Protein AF-A0A179I6G5-F1 (afdb_monomer_lite)

Foldseek 3Di:
DDQAEFEPVQKDDDDDPPDDFPEEEEQPGDYYYDDAAQLSVQDDPPDDPCCVVVRDPSRGDIDIGDYHYPPDDVQDDSDRDNLQPFDWDKDQQPPDPPSVLGIKTKFKAKDLDPVNRQVRQLVSQLSCCCVPVVDDSVRSNVLLVVFKDKDFPDDPPPSMTMIMIIGRPSVDDDD

InterPro domains:
  IPR004304 Acetamidase/Formamidase [PF03069] (8-78)
  IPR004304 Acetamidase/Formamidase [PF03069] (112-172)
  IPR004304 Acetamidase/Formamidase [PTHR31891] (5-79)

pLDDT: mean 90.47, std 9.94, range [53.66, 98.25]

Organism: Cordyceps confragosa (NCBI:txid2714763)

Structure (mmCIF, N/CA/C/O backbone):
data_AF-A0A179I6G5-F1
#
_entry.id   AF-A0A179I6G5-F1
#
loop_
_atom_site.group_PDB
_atom_site.id
_atom_site.type_symbol
_atom_site.label_atom_id
_atom_site.label_alt_id
_atom_site.label_comp_id
_atom_site.label_asym_id
_atom_site.label_entity_id
_atom_site.label_seq_id
_atom_site.pdbx_PDB_ins_code
_atom_site.Cartn_x
_atom_site.Cartn_y
_atom_site.Cartn_z
_atom_site.occupancy
_atom_site.B_iso_or_equiv
_atom_site.auth_seq_id
_atom_site.auth_comp_id
_atom_site.auth_asym_id
_atom_site.auth_atom_id
_atom_site.pdbx_PDB_model_num
ATOM 1 N N . MET A 1 1 ? 23.119 -2.666 20.337 1.00 53.66 1 MET A N 1
ATOM 2 C CA . MET A 1 1 ? 22.801 -3.795 19.435 1.00 53.66 1 MET A CA 1
ATOM 3 C C . MET A 1 1 ? 22.639 -3.231 18.037 1.00 53.66 1 MET A C 1
ATOM 5 O O . MET A 1 1 ? 22.142 -2.117 17.933 1.00 53.66 1 MET A O 1
ATOM 9 N N . ALA A 1 2 ? 23.122 -3.922 17.004 1.00 73.31 2 ALA A N 1
ATOM 10 C CA . ALA A 1 2 ? 22.923 -3.478 15.624 1.00 73.31 2 ALA A CA 1
ATOM 11 C C . ALA A 1 2 ? 21.424 -3.527 15.286 1.00 73.31 2 ALA A C 1
ATOM 13 O O . ALA A 1 2 ? 20.756 -4.491 15.660 1.00 73.31 2 ALA A O 1
ATOM 14 N N . CYS A 1 3 ? 20.904 -2.484 14.634 1.00 87.69 3 CYS A N 1
ATOM 15 C CA . CYS A 1 3 ? 19.532 -2.477 14.130 1.00 87.69 3 CYS A CA 1
ATOM 16 C C . CYS A 1 3 ? 19.391 -3.608 13.094 1.00 87.69 3 CYS A C 1
ATOM 18 O O . CYS A 1 3 ? 20.230 -3.679 12.189 1.00 87.69 3 CYS A O 1
ATOM 20 N N . PRO A 1 4 ? 18.409 -4.521 13.227 1.00 94.50 4 PRO A N 1
ATOM 21 C CA . PRO A 1 4 ? 18.164 -5.543 12.222 1.00 94.50 4 PRO A CA 1
ATOM 22 C C . PRO A 1 4 ? 17.969 -4.921 10.837 1.00 94.50 4 PRO A C 1
ATOM 24 O O . PRO A 1 4 ? 17.310 -3.889 10.685 1.00 94.50 4 PRO A O 1
ATOM 27 N N . HIS A 1 5 ? 18.568 -5.544 9.827 1.00 95.88 5 HIS A N 1
ATOM 28 C CA . HIS A 1 5 ? 18.710 -4.929 8.516 1.00 95.88 5 HIS A CA 1
ATOM 29 C C . HIS A 1 5 ? 18.495 -5.945 7.390 1.00 95.88 5 HIS A C 1
ATOM 31 O O . HIS A 1 5 ? 19.099 -7.020 7.392 1.00 95.88 5 HIS A O 1
ATOM 37 N N . ILE A 1 6 ? 17.643 -5.591 6.428 1.00 96.25 6 ILE A N 1
ATOM 38 C CA . ILE A 1 6 ? 17.386 -6.350 5.204 1.00 96.25 6 ILE A CA 1
ATOM 39 C C . ILE A 1 6 ? 18.180 -5.721 4.061 1.00 96.25 6 ILE A C 1
ATOM 41 O O . ILE A 1 6 ? 17.921 -4.593 3.651 1.00 96.25 6 ILE A O 1
ATOM 45 N N . THR A 1 7 ? 19.126 -6.481 3.518 1.00 94.44 7 THR A N 1
ATOM 46 C CA . THR A 1 7 ? 19.937 -6.061 2.373 1.00 94.44 7 THR A CA 1
ATOM 47 C C . THR A 1 7 ? 19.264 -6.403 1.041 1.00 94.44 7 THR A C 1
ATOM 49 O O . THR A 1 7 ? 18.357 -7.240 0.964 1.00 94.44 7 THR A O 1
ATOM 52 N N . GLN A 1 8 ? 19.809 -5.853 -0.048 1.00 92.81 8 GLN A N 1
ATOM 53 C CA . GLN A 1 8 ? 19.349 -6.119 -1.415 1.00 92.81 8 GLN A CA 1
ATOM 54 C C . GLN A 1 8 ? 19.447 -7.587 -1.871 1.00 92.81 8 GLN A C 1
ATOM 56 O O . GLN A 1 8 ? 18.871 -7.943 -2.897 1.00 92.81 8 GLN A O 1
ATOM 61 N N . SER A 1 9 ? 20.171 -8.453 -1.152 1.00 92.00 9 SER A N 1
ATOM 62 C CA . SER A 1 9 ? 20.236 -9.884 -1.479 1.00 92.00 9 SER A CA 1
ATOM 63 C C . SER A 1 9 ? 18.974 -10.650 -1.077 1.00 92.00 9 SER A C 1
ATOM 65 O O . SER A 1 9 ? 18.766 -11.762 -1.553 1.00 92.00 9 SER A O 1
ATOM 67 N N . SER A 1 10 ? 18.128 -10.073 -0.219 1.00 93.81 10 SER A N 1
ATOM 68 C CA . SER A 1 10 ? 16.893 -10.698 0.284 1.00 93.81 10 SER A CA 1
ATOM 69 C C . SER A 1 10 ? 15.691 -10.405 -0.620 1.00 93.81 10 SER A C 1
ATOM 71 O O . SER A 1 10 ? 14.606 -10.072 -0.148 1.00 93.81 10 SER A O 1
ATOM 73 N N . ILE A 1 11 ? 15.913 -10.454 -1.930 1.00 94.69 11 ILE A N 1
ATOM 74 C CA . ILE A 1 11 ? 14.943 -10.078 -2.958 1.00 94.69 11 ILE A CA 1
ATOM 75 C C . ILE A 1 11 ? 14.026 -11.254 -3.320 1.00 94.69 11 ILE A C 1
ATOM 77 O O . ILE A 1 11 ? 14.470 -12.399 -3.438 1.00 94.69 11 ILE A O 1
ATOM 81 N N . HIS A 1 12 ? 12.743 -10.979 -3.542 1.00 94.81 12 HIS A N 1
ATOM 82 C CA . HIS A 1 12 ? 11.776 -11.928 -4.090 1.00 94.81 12 HIS A CA 1
ATOM 83 C C . HIS A 1 12 ? 10.753 -11.212 -4.982 1.00 94.81 12 HIS A C 1
ATOM 85 O O . HIS A 1 12 ? 10.411 -10.061 -4.752 1.00 94.81 12 HIS A O 1
ATOM 91 N N . PHE A 1 13 ? 10.204 -11.918 -5.971 1.00 94.56 13 PHE A N 1
ATOM 92 C CA . PHE A 1 13 ? 9.275 -11.341 -6.964 1.00 94.56 13 PHE A CA 1
ATOM 93 C C . PHE A 1 13 ? 7.835 -11.843 -6.817 1.00 94.56 13 PHE A C 1
ATOM 95 O O . PHE A 1 13 ? 6.987 -11.665 -7.685 1.00 94.56 13 PHE A O 1
ATOM 102 N N . LYS A 1 14 ? 7.553 -12.574 -5.734 1.00 92.12 14 LYS A N 1
ATOM 103 C CA . LYS A 1 14 ? 6.233 -13.158 -5.472 1.00 92.12 14 LYS A CA 1
ATOM 104 C C . LYS A 1 14 ? 5.898 -13.061 -4.001 1.00 92.12 14 LYS A C 1
ATOM 106 O O . LYS A 1 14 ? 6.742 -13.361 -3.164 1.00 92.12 14 LYS A O 1
ATOM 111 N N . TRP A 1 15 ? 4.651 -12.742 -3.688 1.00 92.06 15 TRP A N 1
ATOM 112 C CA . TRP A 1 15 ? 4.119 -12.890 -2.338 1.00 92.06 15 TRP A CA 1
ATOM 113 C C . TRP A 1 15 ? 3.701 -14.343 -2.119 1.00 92.06 15 TRP A C 1
ATOM 115 O O . TRP A 1 15 ? 2.814 -14.859 -2.798 1.00 92.06 15 TRP A O 1
ATOM 125 N N . SER A 1 16 ? 4.373 -15.042 -1.204 1.00 93.31 16 SER A N 1
ATOM 126 C CA . SER A 1 16 ? 4.096 -16.453 -0.935 1.00 93.31 16 SER A CA 1
ATOM 127 C C . SER A 1 16 ? 4.453 -16.832 0.495 1.00 93.31 16 SER A C 1
ATOM 129 O O . SER A 1 16 ? 5.575 -16.619 0.942 1.00 93.31 16 SER A O 1
ATOM 131 N N . ARG A 1 17 ? 3.529 -17.525 1.172 1.00 91.88 17 ARG A N 1
ATOM 132 C CA . ARG A 1 17 ? 3.759 -18.130 2.497 1.00 91.88 17 ARG A CA 1
ATOM 133 C C . ARG A 1 17 ? 4.857 -19.203 2.526 1.00 91.88 17 ARG A C 1
ATOM 135 O O . ARG A 1 17 ? 5.179 -19.709 3.589 1.00 91.88 17 ARG A O 1
ATOM 142 N N . LYS A 1 18 ? 5.354 -19.626 1.357 1.00 94.38 18 LYS A N 1
ATOM 143 C CA . LYS A 1 18 ? 6.423 -20.630 1.229 1.00 94.38 18 LYS A CA 1
ATOM 144 C C . LYS A 1 18 ? 7.825 -20.014 1.237 1.00 94.38 18 LYS A C 1
ATOM 146 O O . LYS A 1 18 ? 8.792 -20.765 1.195 1.00 94.38 18 LYS A O 1
ATOM 151 N N . LEU A 1 19 ? 7.939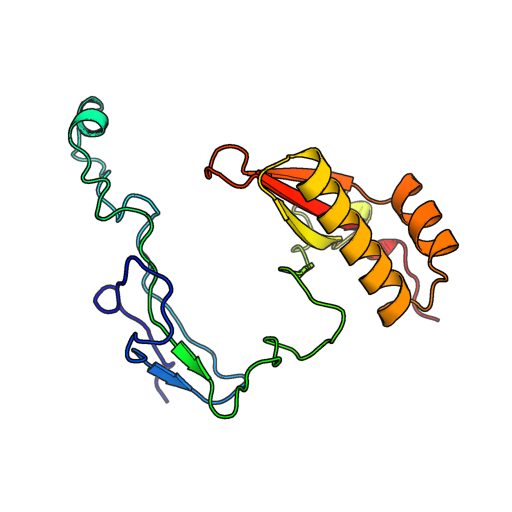 -18.686 1.208 1.00 94.88 19 LEU A N 1
ATOM 152 C CA . LEU A 1 19 ? 9.232 -18.015 1.285 1.00 94.88 19 LEU A CA 1
ATOM 153 C C . LEU A 1 19 ? 9.804 -18.154 2.695 1.00 94.88 19 LEU A C 1
ATOM 155 O O . LEU A 1 19 ? 9.105 -17.905 3.676 1.00 94.88 19 LEU A O 1
ATOM 159 N N . THR A 1 20 ? 11.076 -18.531 2.785 1.00 95.44 20 THR A N 1
ATOM 160 C CA . THR A 1 20 ? 11.813 -18.507 4.049 1.00 95.44 20 THR A CA 1
ATOM 161 C C . THR A 1 20 ? 12.009 -17.053 4.479 1.00 95.44 20 THR A C 1
ATOM 163 O O . THR A 1 20 ? 12.473 -16.259 3.659 1.00 95.44 20 THR A O 1
ATOM 166 N N . PRO A 1 21 ? 11.690 -16.683 5.730 1.00 96.50 21 PRO A N 1
ATOM 167 C CA . PRO A 1 21 ? 11.973 -15.347 6.234 1.00 96.50 21 PRO A CA 1
ATOM 168 C C . PRO A 1 21 ? 13.461 -15.010 6.141 1.00 96.50 21 PRO A C 1
ATOM 170 O O . PRO A 1 21 ? 14.306 -15.782 6.590 1.00 96.50 21 PRO A O 1
ATOM 173 N N . ALA A 1 22 ? 13.771 -13.840 5.590 1.00 96.12 22 ALA A N 1
ATOM 174 C CA . ALA A 1 22 ? 15.121 -13.283 5.594 1.00 96.12 22 ALA A CA 1
ATOM 175 C C . ALA A 1 22 ? 15.531 -12.810 7.000 1.00 96.12 22 ALA A C 1
ATOM 177 O O . ALA A 1 22 ? 16.714 -12.750 7.327 1.00 96.12 22 ALA A O 1
ATOM 178 N N . LEU A 1 23 ? 14.542 -12.490 7.839 1.00 95.62 23 LEU A N 1
ATOM 179 C CA . LEU A 1 23 ? 14.715 -12.047 9.215 1.00 95.62 23 LEU A CA 1
ATOM 180 C C . LEU A 1 23 ? 13.491 -12.451 10.047 1.00 95.62 23 LEU A C 1
ATOM 182 O O . LEU A 1 23 ? 12.377 -12.479 9.529 1.00 95.62 23 LEU A O 1
ATOM 186 N N . THR A 1 24 ? 13.690 -12.739 11.334 1.00 96.25 24 THR A N 1
ATOM 187 C CA . THR A 1 24 ? 12.611 -12.875 12.328 1.00 96.25 24 THR A CA 1
ATOM 188 C C . THR A 1 24 ? 12.854 -11.865 13.448 1.00 96.25 24 THR A C 1
ATOM 190 O O . THR A 1 24 ? 13.988 -11.760 13.915 1.00 96.25 24 THR A O 1
ATOM 193 N N . VAL A 1 25 ? 11.836 -11.094 13.843 1.00 95.25 25 VAL A N 1
ATOM 194 C CA . VAL A 1 25 ? 11.954 -10.026 14.853 1.00 95.25 25 VAL A CA 1
ATOM 195 C C . VAL A 1 25 ? 10.796 -10.026 15.845 1.00 95.25 25 VAL A C 1
ATOM 197 O O . VAL A 1 25 ? 9.671 -10.371 15.493 1.00 95.25 25 VAL A O 1
ATOM 200 N N . ALA A 1 26 ? 11.039 -9.550 17.066 1.00 93.56 26 ALA A N 1
ATOM 201 C CA . ALA A 1 26 ? 9.974 -9.278 18.027 1.00 93.56 26 ALA A CA 1
ATOM 202 C C . ALA A 1 26 ? 9.087 -8.101 17.575 1.00 93.56 26 ALA A C 1
ATOM 204 O O . ALA A 1 26 ? 9.546 -7.181 16.887 1.00 93.56 26 ALA A O 1
ATOM 205 N N . SER A 1 27 ? 7.825 -8.083 18.008 1.00 89.75 27 SER A N 1
ATOM 206 C CA . SER A 1 27 ? 6.920 -6.952 17.766 1.00 89.75 27 SER A CA 1
ATOM 207 C C . SER A 1 27 ? 7.479 -5.643 18.341 1.00 89.75 27 SER A C 1
ATOM 209 O O . SER A 1 27 ? 8.015 -5.615 19.448 1.00 89.75 27 SER A O 1
ATOM 211 N N . GLY A 1 28 ? 7.365 -4.553 17.578 1.00 86.56 28 GLY A N 1
ATOM 212 C CA . GLY A 1 28 ? 7.922 -3.242 17.934 1.00 86.56 28 GLY A CA 1
ATOM 213 C C . GLY A 1 28 ? 9.404 -3.053 17.587 1.00 86.56 28 GLY A C 1
ATOM 214 O O . GLY A 1 28 ? 9.932 -1.966 17.807 1.00 86.56 28 GLY A O 1
ATOM 215 N N . THR A 1 29 ? 10.066 -4.070 17.026 1.00 91.44 29 THR A N 1
ATOM 216 C CA . THR A 1 29 ? 11.446 -3.950 16.537 1.00 91.44 29 THR A CA 1
ATOM 217 C C . THR A 1 29 ? 11.513 -3.025 15.323 1.00 91.44 29 THR A C 1
ATOM 219 O O . THR A 1 29 ? 10.759 -3.192 14.365 1.00 91.44 29 THR A O 1
ATOM 222 N N . GLU A 1 30 ? 12.446 -2.074 15.343 1.00 93.06 30 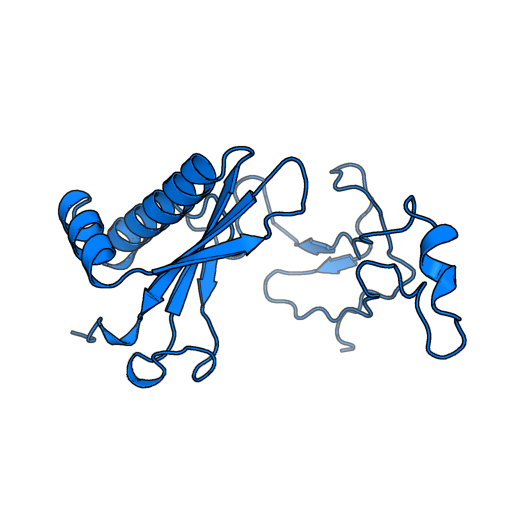GLU A N 1
ATOM 223 C CA . GLU A 1 30 ? 12.795 -1.283 14.163 1.00 93.06 30 GLU A CA 1
ATOM 224 C C . GLU A 1 30 ? 13.641 -2.132 13.206 1.00 93.06 30 GLU A C 1
ATOM 226 O O . GLU A 1 30 ? 14.597 -2.784 13.628 1.00 93.06 30 GLU A O 1
ATOM 231 N N . VAL A 1 31 ? 13.280 -2.136 11.922 1.00 93.50 31 VAL A N 1
ATOM 232 C CA . VAL A 1 31 ? 14.007 -2.844 10.862 1.00 93.50 31 VAL A CA 1
ATOM 233 C C . VAL A 1 31 ? 14.317 -1.855 9.750 1.00 93.50 31 VAL A C 1
ATOM 235 O O . VAL A 1 31 ? 13.441 -1.110 9.310 1.00 93.50 31 VAL A O 1
ATOM 238 N N . THR A 1 32 ? 15.560 -1.861 9.283 1.00 95.94 32 THR A N 1
ATOM 239 C CA . THR A 1 32 ? 16.010 -1.024 8.163 1.00 95.94 32 THR A CA 1
ATOM 240 C C . THR A 1 32 ? 16.150 -1.857 6.890 1.00 95.94 32 THR A C 1
ATOM 242 O O . THR A 1 32 ? 16.398 -3.060 6.957 1.00 95.94 32 THR A O 1
ATOM 245 N N . PHE A 1 33 ? 15.967 -1.233 5.725 1.00 96.00 33 PHE A N 1
ATOM 246 C CA . PHE A 1 33 ? 15.972 -1.913 4.429 1.00 96.00 33 PHE A CA 1
ATOM 247 C C . PHE A 1 33 ? 16.812 -1.142 3.414 1.00 96.00 33 PHE A C 1
ATOM 249 O O . PHE A 1 33 ? 16.606 0.059 3.236 1.00 96.00 33 PHE A O 1
ATOM 256 N N . ASP A 1 34 ? 17.671 -1.855 2.691 1.00 94.56 34 ASP A N 1
ATOM 257 C CA . ASP A 1 34 ? 18.300 -1.360 1.469 1.00 94.56 34 ASP A CA 1
ATOM 258 C C . ASP A 1 34 ? 17.440 -1.762 0.269 1.00 94.56 34 ASP A C 1
ATOM 260 O O . ASP A 1 34 ? 17.490 -2.901 -0.203 1.00 94.56 34 ASP A O 1
ATOM 264 N N . LEU A 1 35 ? 16.631 -0.824 -0.219 1.00 94.50 35 LEU A N 1
ATOM 265 C CA . LEU A 1 35 ? 15.696 -1.062 -1.317 1.00 94.50 35 LEU A CA 1
ATOM 266 C C . LEU A 1 35 ? 16.307 -0.709 -2.678 1.00 94.50 35 LEU A C 1
ATOM 268 O O . LEU A 1 35 ? 17.255 0.073 -2.790 1.00 94.50 35 LEU A O 1
ATOM 272 N N . ARG A 1 36 ? 15.722 -1.286 -3.724 1.00 94.69 36 ARG A N 1
ATOM 273 C CA . ARG A 1 36 ? 15.868 -0.841 -5.116 1.00 94.69 36 ARG A CA 1
ATOM 274 C C . ARG A 1 36 ? 14.548 -0.228 -5.572 1.00 94.69 36 ARG A C 1
ATOM 276 O O . ARG A 1 36 ? 13.519 -0.457 -4.935 1.00 94.69 36 ARG A O 1
ATOM 283 N N . ASP A 1 37 ? 14.583 0.559 -6.640 1.00 94.25 37 ASP A N 1
ATOM 284 C CA . ASP A 1 37 ? 13.367 1.094 -7.252 1.00 94.25 37 ASP A CA 1
ATOM 285 C C . ASP A 1 37 ? 12.507 -0.015 -7.898 1.00 94.25 37 ASP A C 1
ATOM 287 O O . ASP A 1 37 ? 12.907 -1.181 -7.968 1.00 94.25 37 ASP A O 1
ATOM 291 N N . GLY A 1 38 ? 11.308 0.343 -8.374 1.00 92.88 38 GLY A N 1
ATOM 292 C CA . GLY A 1 38 ? 10.393 -0.605 -9.030 1.00 92.88 38 GLY A CA 1
ATOM 293 C C . GLY A 1 38 ? 10.953 -1.206 -10.326 1.00 92.88 38 GLY A C 1
ATOM 294 O O . GLY A 1 38 ? 10.618 -2.327 -10.693 1.00 92.88 38 GLY A O 1
ATOM 295 N N . GLY A 1 39 ? 11.889 -0.519 -10.982 1.00 93.94 39 GLY A N 1
ATOM 296 C CA . GLY A 1 39 ? 12.639 -1.048 -12.120 1.00 93.94 39 GLY A CA 1
ATOM 297 C C . GLY A 1 39 ? 13.818 -1.934 -11.712 1.00 93.94 39 GLY A C 1
ATOM 298 O O . GLY A 1 39 ? 14.598 -2.319 -12.581 1.00 93.94 39 GLY A O 1
ATOM 299 N N . ASN A 1 40 ? 13.988 -2.236 -10.419 1.00 95.44 40 ASN A N 1
ATOM 300 C CA . ASN A 1 40 ? 15.132 -2.959 -9.860 1.00 95.44 40 ASN A CA 1
ATOM 301 C C . ASN A 1 40 ? 16.479 -2.286 -10.203 1.00 95.44 40 ASN A C 1
ATOM 303 O O . ASN A 1 40 ? 17.488 -2.955 -10.429 1.00 95.44 40 ASN A O 1
ATOM 307 N N . ASN A 1 41 ? 16.486 -0.948 -10.229 1.00 95.19 41 ASN A N 1
ATOM 308 C CA . ASN A 1 41 ? 17.610 -0.073 -10.579 1.00 95.19 41 ASN A CA 1
ATOM 309 C C . ASN A 1 41 ? 18.177 -0.304 -11.994 1.00 95.19 41 ASN A C 1
ATOM 311 O O . ASN A 1 41 ? 19.353 -0.036 -12.243 1.00 95.19 41 ASN A O 1
ATOM 315 N N . GLN A 1 42 ? 17.369 -0.805 -12.934 1.00 94.88 42 GLN A N 1
ATOM 316 C CA . GLN A 1 42 ? 17.800 -1.013 -14.323 1.00 94.88 42 GLN A CA 1
ATOM 317 C C . GLN A 1 42 ? 18.017 0.290 -15.107 1.00 94.88 42 GLN A C 1
ATOM 319 O O . GLN A 1 42 ? 18.661 0.258 -16.152 1.00 94.88 42 GLN A O 1
ATOM 324 N N . ILE A 1 43 ? 17.473 1.415 -14.627 1.00 95.06 43 ILE A N 1
ATOM 325 C CA . ILE A 1 43 ? 17.605 2.732 -15.256 1.00 95.06 43 ILE A CA 1
ATOM 326 C C . ILE A 1 43 ? 18.628 3.557 -14.471 1.00 95.06 43 ILE A C 1
ATOM 328 O O . ILE A 1 43 ? 18.398 3.923 -13.320 1.00 95.06 43 ILE A O 1
ATOM 332 N N . THR A 1 44 ? 19.748 3.882 -15.109 1.00 94.44 44 THR A N 1
ATOM 333 C CA . THR A 1 44 ? 20.870 4.628 -14.533 1.00 94.44 44 THR A CA 1
ATOM 334 C C . THR A 1 44 ? 21.254 5.828 -15.411 1.00 94.44 44 THR A C 1
ATOM 336 O O . THR A 1 44 ? 20.879 5.882 -16.588 1.00 94.44 44 THR A O 1
ATOM 339 N N . PRO A 1 45 ? 22.020 6.803 -14.882 1.00 95.25 45 PRO A N 1
ATOM 340 C CA . PRO A 1 45 ? 22.493 7.952 -15.660 1.00 95.25 45 PRO A CA 1
ATOM 341 C C . PRO A 1 45 ? 23.325 7.590 -16.902 1.00 95.25 45 PRO A C 1
ATOM 343 O O . PRO A 1 45 ? 23.440 8.398 -17.820 1.00 95.25 45 PRO A O 1
ATOM 346 N N . GLU A 1 46 ? 23.908 6.391 -16.943 1.00 95.62 46 GLU A N 1
ATOM 347 C CA . GLU A 1 46 ? 24.722 5.894 -18.056 1.00 95.62 46 GLU A CA 1
ATOM 348 C C . GLU A 1 46 ? 23.879 5.324 -19.209 1.00 95.62 46 GLU A C 1
ATOM 350 O O . GLU A 1 46 ? 24.406 5.074 -20.297 1.00 95.62 46 GLU A O 1
ATOM 355 N N . ASN A 1 47 ? 22.579 5.091 -19.001 1.00 94.94 47 ASN A N 1
ATOM 356 C CA . ASN A 1 47 ? 21.706 4.562 -20.040 1.00 94.94 47 ASN A CA 1
ATOM 357 C C . ASN A 1 47 ? 21.274 5.637 -21.048 1.00 94.94 47 ASN A C 1
ATOM 359 O O . ASN A 1 47 ? 21.111 6.813 -20.734 1.00 94.94 47 ASN A O 1
ATOM 363 N N . GLN A 1 48 ? 21.004 5.202 -22.280 1.00 94.38 48 GLN A N 1
ATOM 364 C CA . GLN A 1 48 ? 20.276 6.007 -23.262 1.00 94.38 48 GLN A CA 1
ATOM 365 C C . GL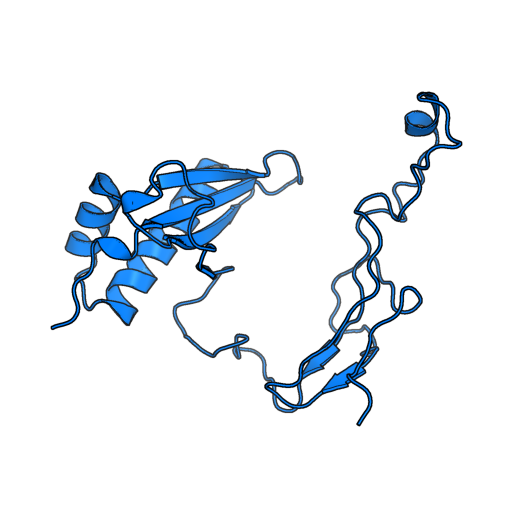N A 1 48 ? 18.767 5.787 -23.114 1.00 94.38 48 GLN A C 1
ATOM 367 O O . GLN A 1 48 ? 18.336 4.735 -22.652 1.00 94.38 48 GLN A O 1
ATOM 372 N N . ALA A 1 49 ? 17.949 6.732 -23.590 1.00 92.31 49 ALA A N 1
ATOM 373 C CA . ALA A 1 49 ? 16.483 6.633 -23.537 1.00 92.31 49 ALA A CA 1
ATOM 374 C C . ALA A 1 49 ? 15.913 5.363 -24.209 1.00 92.31 49 ALA A C 1
ATOM 376 O O . ALA A 1 49 ? 14.813 4.923 -23.887 1.00 92.31 49 ALA A O 1
ATOM 377 N N . THR A 1 50 ? 16.667 4.741 -25.119 1.00 94.94 50 THR A N 1
ATOM 378 C CA . THR A 1 50 ? 16.313 3.474 -25.773 1.00 94.94 50 THR A CA 1
ATOM 379 C C . THR A 1 50 ? 16.315 2.266 -24.832 1.00 94.94 50 THR A C 1
ATOM 381 O O . THR A 1 50 ? 15.782 1.227 -25.214 1.00 94.94 50 THR A O 1
ATOM 384 N N . ILE A 1 51 ? 16.862 2.387 -23.613 1.00 94.19 51 ILE A N 1
ATOM 385 C CA . ILE A 1 51 ? 16.925 1.302 -22.618 1.00 94.19 51 ILE A CA 1
ATOM 386 C C . ILE A 1 51 ? 15.550 0.712 -22.296 1.00 94.19 51 ILE A C 1
ATOM 388 O O . ILE A 1 51 ? 15.452 -0.477 -22.013 1.00 94.19 51 ILE A O 1
ATOM 392 N N . LEU A 1 52 ? 14.482 1.511 -22.411 1.00 91.31 52 LEU A N 1
ATOM 393 C CA . LEU A 1 52 ? 13.111 1.082 -22.124 1.00 91.31 52 LEU A CA 1
ATOM 394 C C . LEU A 1 52 ? 12.682 -0.141 -22.952 1.00 91.31 52 LEU A C 1
ATOM 396 O O . LEU A 1 52 ? 11.893 -0.951 -22.477 1.00 91.31 52 LEU A O 1
ATOM 400 N N . GLY A 1 53 ? 13.211 -0.296 -24.173 1.00 93.75 53 GLY A N 1
ATOM 401 C CA . GLY A 1 53 ? 12.918 -1.444 -25.039 1.00 93.75 53 GLY A CA 1
ATOM 402 C C . GLY A 1 53 ? 13.672 -2.727 -24.674 1.00 93.75 53 GLY A C 1
ATOM 403 O O . GLY A 1 53 ? 13.387 -3.775 -25.247 1.00 93.75 53 GLY A O 1
ATOM 404 N N . SER A 1 54 ? 14.632 -2.650 -23.753 1.00 93.75 54 SER A N 1
ATOM 405 C CA . SER A 1 54 ? 15.485 -3.764 -23.324 1.00 93.75 54 SER A CA 1
ATOM 406 C C . SER A 1 54 ? 15.457 -3.996 -21.812 1.00 93.75 54 SER A C 1
ATOM 408 O O . SER A 1 54 ? 16.343 -4.672 -21.296 1.00 93.75 54 SER A O 1
ATOM 410 N N . LEU A 1 55 ? 14.483 -3.419 -21.100 1.00 95.06 55 LEU A N 1
ATOM 411 C CA . LEU A 1 55 ? 14.292 -3.692 -19.678 1.00 95.06 55 LEU A CA 1
ATOM 412 C C . LEU A 1 55 ? 13.870 -5.150 -19.471 1.00 95.06 55 LEU A C 1
ATOM 414 O O . LEU A 1 55 ? 13.043 -5.688 -20.210 1.00 95.06 55 LEU A O 1
ATOM 418 N N . ASP A 1 56 ? 14.420 -5.768 -18.434 1.00 94.94 56 ASP A N 1
ATOM 419 C CA . ASP A 1 56 ? 13.989 -7.062 -17.932 1.00 94.94 56 ASP A CA 1
ATOM 420 C C . ASP A 1 56 ? 12.781 -6.871 -17.008 1.00 94.94 56 ASP A C 1
ATOM 422 O O . ASP A 1 56 ? 12.909 -6.476 -15.847 1.00 94.94 56 ASP A O 1
ATOM 426 N N . PHE A 1 57 ? 11.590 -7.130 -17.545 1.00 92.75 57 PHE A N 1
ATOM 427 C CA . PHE A 1 57 ? 10.332 -7.024 -16.806 1.00 92.75 57 PHE A CA 1
ATOM 428 C C . PHE A 1 57 ? 10.133 -8.164 -15.798 1.00 92.75 57 PHE A C 1
ATOM 430 O O . PHE A 1 57 ? 9.384 -7.987 -14.840 1.00 92.75 57 PHE A O 1
ATOM 437 N N . ASP A 1 58 ? 10.817 -9.303 -15.961 1.00 93.25 58 ASP A N 1
ATOM 438 C CA . ASP A 1 58 ? 10.690 -10.438 -15.036 1.00 93.25 58 ASP A CA 1
ATOM 439 C C . ASP A 1 58 ? 11.369 -10.159 -13.685 1.00 93.25 58 ASP A C 1
ATOM 441 O O . ASP A 1 58 ? 11.095 -10.847 -12.696 1.00 93.25 58 ASP A O 1
ATOM 445 N N . SER A 1 59 ? 12.236 -9.144 -13.632 1.00 93.81 59 SER A N 1
ATOM 446 C CA . SER A 1 59 ? 12.916 -8.693 -12.418 1.00 93.81 59 SER A CA 1
ATOM 447 C C . SER A 1 59 ? 12.450 -7.326 -11.907 1.00 93.81 59 SER A C 1
ATOM 449 O O . SER A 1 59 ? 13.122 -6.746 -11.053 1.00 93.81 59 SER A O 1
ATOM 451 N N . MET A 1 60 ? 11.311 -6.812 -12.383 1.00 94.19 60 MET A N 1
ATOM 452 C CA . MET A 1 60 ? 10.678 -5.603 -11.838 1.00 94.19 60 MET A CA 1
ATOM 453 C C . MET A 1 60 ? 9.874 -5.883 -10.560 1.00 94.19 60 MET A C 1
ATOM 455 O O . MET A 1 60 ? 9.582 -7.029 -10.221 1.00 94.19 60 MET A O 1
ATOM 459 N N . ASP A 1 61 ? 9.548 -4.811 -9.840 1.00 94.19 61 ASP A N 1
ATOM 460 C CA . ASP A 1 61 ? 8.793 -4.794 -8.582 1.00 94.19 61 ASP A CA 1
ATOM 461 C C . ASP A 1 61 ? 9.321 -5.761 -7.505 1.00 94.19 61 ASP A C 1
ATOM 463 O O . ASP A 1 61 ? 8.590 -6.618 -6.988 1.00 94.19 61 ASP A O 1
ATOM 467 N N . PRO A 1 62 ? 10.609 -5.642 -7.130 1.00 95.56 62 PRO A N 1
ATOM 468 C CA . PRO A 1 62 ? 11.193 -6.503 -6.118 1.00 95.56 62 PRO A CA 1
ATOM 469 C C . PRO A 1 62 ? 10.595 -6.267 -4.724 1.00 95.56 62 PRO A C 1
ATOM 471 O O . PRO A 1 62 ? 10.610 -5.158 -4.190 1.00 95.56 62 PRO A O 1
ATOM 474 N N . GLY A 1 63 ? 10.148 -7.346 -4.084 1.00 95.38 63 GLY A N 1
ATOM 475 C CA . GLY A 1 63 ? 9.921 -7.399 -2.642 1.00 95.38 63 GLY A CA 1
ATOM 476 C C . GLY A 1 63 ? 11.221 -7.700 -1.893 1.00 95.38 63 GLY A C 1
ATOM 477 O O . GLY A 1 63 ? 12.044 -8.486 -2.364 1.00 95.38 63 GLY A O 1
ATOM 478 N N . PHE A 1 64 ? 11.401 -7.101 -0.714 1.00 96.00 64 PHE A N 1
ATOM 479 C CA . PHE A 1 64 ? 12.574 -7.307 0.141 1.00 96.00 64 PHE A CA 1
ATOM 480 C C . PHE A 1 64 ? 12.149 -7.937 1.468 1.00 96.00 64 PHE A C 1
ATOM 482 O O . PHE A 1 64 ? 11.338 -7.374 2.205 1.00 96.00 64 PHE A O 1
ATOM 489 N N . GLY A 1 65 ? 12.695 -9.111 1.774 1.00 95.25 65 GLY A N 1
ATOM 490 C CA . GLY A 1 65 ? 12.309 -9.929 2.921 1.00 95.25 65 GLY A CA 1
ATOM 491 C C . GLY A 1 65 ? 12.014 -11.378 2.502 1.00 95.25 65 GLY A C 1
ATOM 492 O O . GLY A 1 65 ? 12.741 -11.917 1.667 1.00 95.25 65 GLY A O 1
ATOM 493 N N . PRO A 1 66 ? 10.979 -12.036 3.064 1.00 95.75 66 PRO A N 1
ATOM 494 C CA . PRO A 1 66 ? 10.013 -11.511 4.032 1.00 95.75 66 PRO A CA 1
ATOM 495 C C . PRO A 1 66 ? 10.601 -11.386 5.445 1.00 95.75 66 PRO A C 1
ATOM 497 O O . PRO A 1 66 ? 11.531 -12.104 5.811 1.00 95.75 66 PRO A O 1
ATOM 500 N N . VAL A 1 67 ? 10.033 -10.489 6.252 1.00 95.12 67 VAL A N 1
ATOM 501 C CA . VAL A 1 67 ? 10.339 -10.368 7.685 1.00 95.12 67 VAL A CA 1
ATOM 502 C C . VAL A 1 67 ? 9.237 -11.069 8.473 1.00 95.12 67 VAL A C 1
ATOM 504 O O . VAL A 1 67 ? 8.069 -10.695 8.372 1.00 95.12 67 VAL A O 1
ATOM 507 N N . ALA A 1 68 ? 9.595 -12.091 9.245 1.00 94.19 68 ALA A N 1
ATOM 508 C CA . ALA A 1 68 ? 8.686 -12.727 10.187 1.00 94.19 68 ALA A CA 1
ATOM 509 C C . ALA A 1 68 ? 8.632 -11.917 11.487 1.00 94.19 68 ALA A C 1
ATOM 511 O O . ALA A 1 68 ? 9.664 -11.501 12.011 1.00 94.19 68 ALA A O 1
ATOM 512 N N . VAL A 1 69 ? 7.429 -11.712 12.019 1.00 93.62 69 VAL A N 1
ATOM 513 C CA . VAL A 1 69 ? 7.229 -11.090 13.331 1.00 93.62 69 VAL A CA 1
ATOM 514 C C . VAL A 1 69 ? 6.864 -12.186 14.326 1.00 93.62 69 VAL A C 1
ATOM 516 O O . VAL A 1 69 ? 5.926 -12.949 14.096 1.00 93.62 69 VAL A O 1
ATOM 519 N N . GLU A 1 70 ? 7.623 -12.292 15.413 1.00 93.81 70 GLU A N 1
ATOM 520 C CA . GLU A 1 70 ? 7.402 -13.287 16.461 1.00 93.81 70 GLU A CA 1
ATOM 521 C C . GLU A 1 70 ? 6.009 -13.129 17.072 1.00 93.81 70 GLU A C 1
ATOM 523 O O . GLU A 1 70 ? 5.596 -12.029 17.443 1.00 93.81 70 GLU A O 1
ATOM 528 N N . GLY A 1 71 ? 5.291 -14.248 17.179 1.00 89.12 71 GLY A N 1
ATOM 529 C CA . GLY A 1 71 ? 3.947 -14.288 17.749 1.00 89.12 71 GLY A CA 1
ATOM 530 C C . GLY A 1 71 ? 2.837 -13.740 16.850 1.00 89.12 71 GLY A C 1
ATOM 531 O O . GLY A 1 71 ? 1.704 -13.709 17.308 1.00 89.12 71 GLY A O 1
ATOM 532 N N . ALA A 1 72 ? 3.123 -13.327 15.608 1.00 88.00 72 ALA A N 1
ATOM 533 C CA . ALA A 1 72 ? 2.082 -12.909 14.671 1.00 88.00 72 ALA A CA 1
ATOM 534 C C . ALA A 1 72 ? 1.319 -14.119 14.100 1.00 88.00 72 ALA A C 1
ATOM 536 O O . ALA A 1 72 ? 1.916 -15.035 13.525 1.00 88.00 72 ALA A O 1
ATOM 537 N N . GLU A 1 73 ? -0.006 -14.089 14.202 1.00 83.56 73 GLU A N 1
ATOM 538 C CA . GLU A 1 73 ? -0.927 -15.122 13.730 1.00 83.56 73 GLU A CA 1
ATOM 539 C C . GLU A 1 73 ? -1.863 -14.596 12.619 1.00 83.56 73 GLU A C 1
ATOM 541 O O . GLU A 1 73 ? -2.081 -13.389 12.483 1.00 83.56 73 GLU A O 1
ATOM 546 N N . PRO A 1 74 ? -2.447 -15.467 11.770 1.00 79.31 74 PRO A N 1
ATOM 547 C CA . PRO A 1 74 ? -3.441 -15.040 10.788 1.00 79.31 74 PRO A CA 1
ATOM 548 C C . PRO A 1 74 ? -4.630 -14.320 11.441 1.00 79.31 74 PRO A C 1
ATOM 550 O O . PRO A 1 74 ? -5.352 -14.905 12.242 1.00 79.31 74 PRO A O 1
ATOM 553 N N . GLY A 1 75 ? -4.865 -13.070 11.041 1.00 66.19 75 GLY A N 1
ATOM 554 C CA . GLY A 1 75 ? -5.864 -12.190 11.661 1.00 66.19 75 GLY A CA 1
ATOM 555 C C . GLY A 1 75 ? -5.235 -11.067 12.484 1.00 66.19 75 GLY A C 1
ATOM 556 O O . GLY A 1 75 ? -5.874 -10.029 12.671 1.00 66.19 75 GLY A O 1
ATOM 557 N N . ASP A 1 76 ? -3.965 -11.212 12.865 1.00 67.56 76 ASP A N 1
ATOM 558 C CA . ASP A 1 76 ? -3.182 -10.110 13.399 1.00 67.56 76 ASP A CA 1
ATOM 559 C C . ASP A 1 76 ? -2.862 -9.128 12.276 1.00 67.56 76 ASP A C 1
ATOM 561 O O . ASP A 1 76 ? -2.247 -9.450 11.258 1.00 67.56 76 ASP A O 1
ATOM 565 N N . VAL A 1 77 ? -3.289 -7.888 12.470 1.00 63.88 77 VAL A N 1
ATOM 566 C CA . VAL A 1 77 ? -2.789 -6.753 11.700 1.00 63.88 77 VAL A CA 1
ATOM 567 C C . VAL A 1 77 ? -1.574 -6.219 12.451 1.00 63.88 77 VAL A C 1
ATOM 569 O O . VAL A 1 77 ? -1.543 -6.279 13.684 1.00 63.88 77 VAL A O 1
ATOM 572 N N . LEU A 1 78 ? -0.595 -5.643 11.746 1.00 61.47 78 LEU A N 1
ATOM 573 C CA . LEU A 1 78 ? 0.387 -4.754 12.373 1.00 61.47 78 LEU A CA 1
ATOM 574 C C . LEU A 1 78 ? -0.403 -3.603 13.036 1.00 61.47 78 LEU A C 1
ATOM 576 O O . LEU A 1 78 ? -0.760 -2.616 12.400 1.00 61.47 78 LEU A O 1
ATOM 580 N N . ARG A 1 79 ? -0.728 -3.817 14.320 1.00 58.81 79 ARG A N 1
ATOM 581 C CA . ARG A 1 79 ? -1.773 -3.201 15.166 1.00 58.81 79 ARG A CA 1
ATOM 582 C C . ARG A 1 79 ? -3.215 -3.738 14.954 1.00 58.81 79 ARG A C 1
ATOM 584 O O . ARG A 1 79 ? -4.015 -3.153 14.228 1.00 58.81 79 ARG A O 1
ATOM 591 N N . GLY A 1 80 ? -3.544 -4.819 15.679 1.00 63.09 80 GLY A N 1
ATOM 592 C CA . GLY A 1 80 ? -4.796 -5.602 15.664 1.00 63.09 80 GLY A CA 1
ATOM 593 C C . GLY A 1 80 ? -6.106 -4.837 15.896 1.00 63.09 80 GLY A C 1
ATOM 594 O O . GLY A 1 80 ? -6.556 -4.655 17.026 1.00 63.09 80 GLY A O 1
ATOM 595 N N . ARG A 1 81 ? -6.751 -4.434 14.799 1.00 76.12 81 ARG A N 1
ATOM 596 C CA . ARG A 1 81 ? -8.058 -3.766 14.770 1.00 76.12 81 ARG A CA 1
ATOM 597 C C . ARG A 1 81 ? -8.992 -4.519 13.808 1.00 76.12 81 ARG A C 1
ATOM 599 O O . ARG A 1 81 ? -8.694 -4.549 12.616 1.00 76.12 81 ARG A O 1
ATOM 606 N N . PRO A 1 82 ? -10.123 -5.095 14.262 1.00 80.44 82 PRO A N 1
ATOM 607 C CA . PRO A 1 82 ? -10.965 -5.974 13.434 1.00 80.44 82 PRO A CA 1
ATOM 608 C C . PRO A 1 82 ? -11.660 -5.281 12.246 1.00 80.44 82 PRO A C 1
ATOM 610 O O . PRO A 1 82 ? -12.143 -5.954 11.335 1.00 80.44 82 PRO A O 1
ATOM 613 N N . TRP A 1 83 ? -11.715 -3.946 12.234 1.00 81.06 83 TRP A N 1
ATOM 614 C CA . TRP A 1 83 ? -12.257 -3.142 11.129 1.00 81.06 83 TRP A CA 1
ATOM 615 C C . TRP A 1 83 ? -11.210 -2.753 10.071 1.00 81.06 83 TRP A C 1
ATOM 617 O O . TRP A 1 83 ? -11.558 -2.156 9.056 1.00 81.06 83 TRP A O 1
ATOM 627 N N . VAL A 1 84 ? -9.929 -3.077 10.270 1.00 84.62 84 VAL A N 1
ATOM 628 C CA . VAL A 1 84 ? -8.873 -2.794 9.287 1.00 84.62 84 VAL A CA 1
ATOM 629 C C . VAL A 1 84 ? -8.804 -3.953 8.295 1.00 84.62 84 VAL A C 1
ATOM 631 O O . VAL A 1 84 ? -8.189 -4.983 8.555 1.00 84.62 84 VAL A O 1
ATOM 634 N N . ARG A 1 85 ? -9.479 -3.794 7.152 1.00 82.50 85 ARG A N 1
ATOM 635 C CA . ARG A 1 85 ? -9.526 -4.795 6.063 1.00 82.50 85 ARG A CA 1
ATOM 636 C C . ARG A 1 85 ? -8.688 -4.414 4.843 1.00 82.50 85 ARG A C 1
ATOM 638 O O . ARG A 1 85 ? -8.631 -5.158 3.868 1.00 82.50 85 ARG A O 1
ATOM 645 N N . SER A 1 86 ? -8.062 -3.249 4.892 1.00 84.69 86 SER A N 1
ATOM 646 C CA . SER A 1 86 ? -7.196 -2.700 3.859 1.00 84.69 86 SER A CA 1
ATOM 647 C C . SER A 1 86 ? -6.120 -1.827 4.513 1.00 84.69 86 SER A C 1
ATOM 649 O O . SER A 1 86 ? -6.143 -1.642 5.733 1.00 84.69 86 SER A O 1
ATOM 651 N N . PRO A 1 87 ? -5.142 -1.304 3.757 1.00 88.69 87 PRO A N 1
ATOM 652 C CA . PRO A 1 87 ? -4.166 -0.374 4.310 1.00 88.69 87 PRO A CA 1
ATOM 653 C C . PRO A 1 87 ? -4.827 0.908 4.834 1.00 88.69 87 PRO A C 1
ATOM 655 O O . PRO A 1 87 ? -5.557 1.590 4.109 1.00 88.69 87 PRO A O 1
ATOM 658 N N . HIS A 1 88 ? -4.552 1.233 6.096 1.00 90.62 88 HIS A N 1
ATOM 659 C CA . HIS A 1 88 ? -4.922 2.492 6.741 1.00 90.62 88 HIS A CA 1
ATOM 660 C C . HIS A 1 88 ? -3.637 3.206 7.177 1.00 90.62 88 HIS A C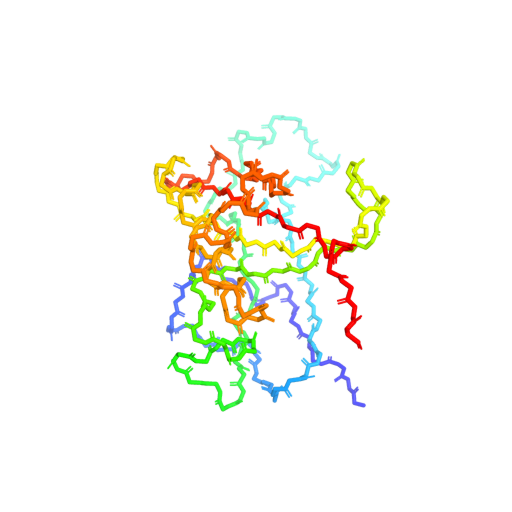 1
ATOM 662 O O . HIS A 1 88 ? -2.723 2.564 7.696 1.00 90.62 88 HIS A O 1
ATOM 668 N N . PHE A 1 89 ? -3.556 4.521 6.997 1.00 90.06 89 PHE A N 1
ATOM 669 C CA . PHE A 1 89 ? -2.379 5.304 7.378 1.00 90.06 89 PHE A CA 1
ATOM 670 C C . PHE A 1 89 ? -2.756 6.731 7.774 1.00 90.06 89 PHE A C 1
ATOM 672 O O . PHE A 1 89 ? -3.849 7.207 7.481 1.00 90.06 89 PHE A O 1
ATOM 679 N N . VAL A 1 90 ? -1.841 7.414 8.459 1.00 90.12 90 VAL A N 1
ATOM 680 C CA . VAL A 1 90 ? -1.975 8.836 8.786 1.00 90.12 90 VAL A CA 1
ATOM 681 C C . VAL A 1 90 ? -0.948 9.606 7.981 1.00 90.12 90 VAL A C 1
ATOM 683 O O . VAL A 1 90 ? 0.225 9.231 7.934 1.00 90.12 90 VAL A O 1
ATOM 686 N N . THR A 1 91 ? -1.381 10.681 7.339 1.00 87.12 91 THR A N 1
ATOM 687 C CA . THR A 1 91 ? -0.477 11.519 6.559 1.00 87.12 91 THR A CA 1
ATOM 688 C C . THR A 1 91 ? 0.411 12.389 7.468 1.00 87.12 91 THR A C 1
ATOM 690 O O . THR A 1 91 ? 0.004 12.792 8.568 1.00 87.12 91 THR A O 1
ATOM 693 N N . PRO A 1 92 ? 1.637 12.733 7.032 1.00 81.81 92 PRO A N 1
ATOM 694 C CA . PRO A 1 92 ? 2.441 13.758 7.693 1.00 81.81 92 PRO A CA 1
ATOM 695 C C . PRO A 1 92 ? 1.750 15.128 7.645 1.00 81.81 92 PRO A C 1
ATOM 697 O O . PRO A 1 92 ? 1.011 15.426 6.702 1.00 81.81 92 PRO A O 1
ATOM 700 N N . ARG A 1 93 ? 2.015 15.994 8.631 1.00 74.19 93 ARG A N 1
ATOM 701 C CA . ARG A 1 93 ? 1.542 17.390 8.601 1.00 74.19 93 ARG A CA 1
ATOM 702 C C . ARG A 1 93 ? 2.183 18.150 7.432 1.00 74.19 93 ARG A C 1
ATOM 704 O O . ARG A 1 93 ? 3.383 18.024 7.215 1.00 74.19 93 ARG A O 1
ATOM 711 N N . GLY A 1 94 ? 1.396 18.969 6.729 1.00 65.88 94 GLY A N 1
ATOM 712 C CA . GLY A 1 94 ? 1.896 19.915 5.719 1.00 65.88 94 GLY A CA 1
ATOM 713 C C . GLY A 1 94 ? 2.049 19.360 4.298 1.00 65.88 94 GLY A C 1
ATOM 714 O O . GLY A 1 94 ? 2.471 20.094 3.413 1.00 65.88 94 GLY A O 1
ATOM 715 N N . ALA A 1 95 ? 1.685 18.097 4.059 1.00 61.44 95 ALA A N 1
ATOM 716 C CA . ALA A 1 95 ? 1.710 17.484 2.727 1.00 61.44 95 ALA A CA 1
ATOM 717 C C . ALA A 1 95 ? 0.381 17.636 1.950 1.00 61.44 95 ALA A C 1
ATOM 719 O O . ALA A 1 95 ? 0.271 17.139 0.832 1.00 61.44 95 ALA A O 1
ATOM 720 N N . GLN A 1 96 ? -0.642 18.277 2.536 1.00 67.19 96 GLN A N 1
ATOM 721 C CA . GLN A 1 96 ? -1.995 18.363 1.969 1.00 67.19 96 GLN A CA 1
ATOM 722 C C . GLN A 1 96 ? -2.316 19.747 1.376 1.00 67.19 96 GLN A C 1
ATOM 724 O O . GLN A 1 96 ? -1.845 20.756 1.905 1.00 67.19 96 GLN A O 1
ATOM 729 N N . PRO A 1 97 ? -3.216 19.823 0.371 1.00 57.94 97 PRO A N 1
ATOM 730 C CA . PRO A 1 97 ? -3.774 21.087 -0.128 1.00 57.94 97 PRO A CA 1
ATOM 731 C C . PRO A 1 97 ? -4.502 21.921 0.944 1.00 57.94 97 PRO A C 1
ATOM 733 O O . PRO A 1 97 ? -4.585 23.138 0.810 1.00 57.94 97 PRO A O 1
ATOM 736 N N . TYR A 1 98 ? -4.990 21.278 2.014 1.00 63.50 98 TYR A N 1
ATOM 737 C CA . TYR A 1 98 ? -5.680 21.892 3.158 1.00 63.50 98 TYR A CA 1
ATOM 738 C C . TYR A 1 98 ? -4.867 21.713 4.449 1.00 63.50 98 TYR A C 1
ATOM 740 O O . TYR A 1 98 ? -5.287 21.047 5.396 1.00 63.50 98 TYR A O 1
ATOM 748 N N . ALA A 1 99 ? -3.646 22.257 4.464 1.00 61.53 99 ALA A N 1
ATOM 749 C CA . ALA A 1 99 ? -2.716 22.123 5.590 1.00 61.53 99 ALA A CA 1
ATOM 750 C C . ALA A 1 99 ? -3.261 22.694 6.918 1.00 61.53 99 ALA A C 1
ATOM 752 O O . ALA A 1 99 ? -2.809 22.298 7.993 1.00 61.53 99 ALA A O 1
ATOM 753 N N . ASP A 1 100 ? -4.247 23.591 6.847 1.00 70.38 100 ASP A N 1
ATOM 754 C CA . ASP A 1 100 ? -4.969 24.162 7.986 1.00 70.38 100 ASP A CA 1
ATOM 755 C C . ASP A 1 100 ? -5.770 23.114 8.775 1.00 70.38 100 ASP A C 1
ATOM 757 O O . ASP A 1 100 ? -5.985 23.281 9.974 1.00 70.38 100 ASP A O 1
ATOM 761 N N . ARG A 1 101 ? -6.151 22.000 8.137 1.00 72.06 101 ARG A N 1
ATOM 762 C CA . ARG A 1 101 ? -6.898 20.900 8.769 1.00 72.06 101 ARG A CA 1
ATOM 763 C C . ARG A 1 101 ? -6.016 19.815 9.393 1.00 72.06 101 ARG A C 1
ATOM 765 O O . ARG A 1 101 ? -6.531 18.831 9.931 1.00 72.06 101 ARG A O 1
ATOM 772 N N . GLY A 1 102 ? -4.698 20.004 9.370 1.00 83.31 102 GLY A N 1
ATOM 773 C CA . GLY A 1 102 ? -3.736 19.108 10.002 1.00 83.31 102 GLY A CA 1
ATOM 774 C C . GLY A 1 102 ? -3.544 17.788 9.250 1.00 83.31 102 GLY A C 1
ATOM 775 O O . GLY A 1 102 ? -3.498 17.755 8.028 1.00 83.31 102 GLY A O 1
ATOM 776 N N . GLN A 1 103 ? -3.350 16.698 9.994 1.00 89.25 103 GLN A N 1
ATOM 777 C CA . GLN A 1 103 ? -3.140 15.363 9.419 1.00 89.25 103 GLN A CA 1
ATOM 778 C C . GLN A 1 103 ? -4.449 14.784 8.879 1.00 89.25 103 GLN A C 1
ATOM 780 O O . GLN A 1 103 ? -5.526 15.128 9.358 1.00 89.25 103 GLN A O 1
ATOM 785 N N . GLU A 1 104 ? -4.358 13.842 7.949 1.00 91.50 104 GLU A N 1
ATOM 786 C CA . GLU A 1 104 ? -5.498 13.077 7.449 1.00 91.50 104 GLU A CA 1
ATOM 787 C C . GLU A 1 104 ? -5.378 11.617 7.884 1.00 91.50 104 GLU A C 1
ATOM 789 O O . GLU A 1 104 ? -4.299 11.024 7.818 1.00 91.50 104 GLU A O 1
ATOM 794 N N . TYR A 1 105 ? -6.500 11.026 8.289 1.00 93.50 105 TYR A N 1
ATOM 795 C CA . TYR A 1 105 ? -6.640 9.579 8.357 1.00 93.50 105 TYR A CA 1
ATOM 796 C C . TYR A 1 105 ? -7.052 9.066 6.982 1.00 93.50 105 TYR A C 1
ATOM 798 O O . TYR A 1 105 ? -8.061 9.505 6.432 1.00 93.50 105 TYR A O 1
ATOM 806 N N . ALA A 1 106 ? -6.267 8.160 6.418 1.00 94.00 106 ALA A N 1
ATOM 807 C CA . ALA A 1 106 ? -6.411 7.680 5.057 1.00 94.00 106 ALA A CA 1
ATOM 808 C C . ALA A 1 106 ? -6.686 6.179 5.038 1.00 94.00 106 ALA A C 1
ATOM 810 O O . ALA A 1 106 ? -6.041 5.404 5.748 1.00 94.00 106 ALA A O 1
ATOM 811 N N . VAL A 1 107 ? -7.630 5.774 4.193 1.00 95.12 107 VAL A N 1
ATOM 812 C CA . VAL A 1 107 ? -8.041 4.382 4.022 1.00 95.12 107 VAL A CA 1
ATOM 813 C C . VAL A 1 107 ? -8.063 4.031 2.544 1.00 95.12 107 VAL A C 1
ATOM 815 O O . VAL A 1 107 ? -8.682 4.735 1.747 1.00 95.12 107 VAL A O 1
ATOM 818 N N . MET A 1 108 ? -7.395 2.943 2.167 1.00 95.81 108 MET A N 1
ATOM 819 C CA . MET A 1 108 ? -7.291 2.515 0.773 1.00 95.81 108 MET A CA 1
ATOM 820 C C . MET A 1 108 ? -8.354 1.472 0.411 1.00 95.81 108 MET A C 1
ATOM 822 O O . MET A 1 108 ? -8.633 0.550 1.172 1.00 95.81 108 MET A O 1
ATOM 826 N N . GLY A 1 109 ? -8.916 1.584 -0.787 1.00 96.50 109 GLY A N 1
ATOM 827 C CA . GLY A 1 109 ? -9.699 0.556 -1.455 1.00 96.50 109 GLY A CA 1
ATOM 828 C C . GLY A 1 109 ? -8.988 0.090 -2.722 1.00 96.50 109 GLY A C 1
ATOM 829 O O . GLY A 1 109 ? -8.468 0.906 -3.483 1.00 96.50 109 GLY A O 1
ATOM 830 N N . LEU A 1 110 ? -8.975 -1.228 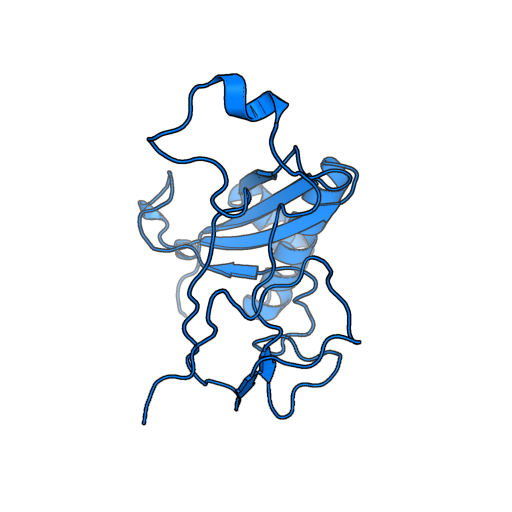-2.928 1.00 95.25 110 LEU A N 1
ATOM 831 C CA . LEU A 1 110 ? -8.388 -1.889 -4.093 1.00 95.25 110 LEU A CA 1
ATOM 832 C C . LEU A 1 110 ? -9.448 -2.763 -4.763 1.00 95.25 110 LEU A C 1
ATOM 834 O O . LEU A 1 110 ? -10.104 -3.578 -4.099 1.00 95.25 110 LEU A O 1
ATOM 838 N N . ASP A 1 111 ? -9.642 -2.587 -6.064 1.00 96.50 111 ASP A N 1
ATOM 839 C CA . ASP A 1 111 ? -10.556 -3.408 -6.861 1.00 96.50 111 ASP A CA 1
ATOM 840 C C . ASP A 1 111 ? -10.240 -3.302 -8.356 1.00 96.50 111 ASP A C 1
ATOM 842 O O . ASP A 1 111 ? -9.640 -2.323 -8.785 1.00 96.50 111 ASP A O 1
ATOM 846 N N . ALA A 1 112 ? -10.653 -4.293 -9.145 1.00 96.75 112 ALA A N 1
ATOM 847 C CA . ALA A 1 112 ? -10.529 -4.252 -10.597 1.00 96.75 112 ALA A CA 1
ATOM 848 C C . ALA A 1 112 ? -11.498 -3.268 -11.270 1.00 96.75 112 ALA A C 1
ATOM 850 O O . ALA A 1 112 ? -11.300 -2.911 -12.427 1.00 96.75 112 ALA A O 1
ATOM 851 N N . ASP A 1 113 ? -12.525 -2.798 -10.561 1.00 97.19 113 ASP A N 1
ATOM 852 C CA . ASP A 1 113 ? -13.357 -1.670 -10.969 1.00 97.19 113 ASP A CA 1
ATOM 853 C C . ASP A 1 113 ? -13.070 -0.439 -10.098 1.00 97.19 113 ASP A C 1
ATOM 855 O O . ASP A 1 113 ? -13.108 -0.481 -8.868 1.00 97.19 113 ASP A O 1
ATOM 859 N N . LEU A 1 114 ? -12.824 0.704 -10.740 1.00 97.00 114 LEU A N 1
ATOM 860 C CA . LEU A 1 114 ? -12.487 1.946 -10.044 1.00 97.00 114 LEU A CA 1
ATOM 861 C C . LEU A 1 114 ? -13.592 2.415 -9.076 1.00 97.00 114 LEU A C 1
ATOM 863 O O . LEU A 1 114 ? -13.295 2.975 -8.018 1.00 97.00 114 LEU A O 1
ATOM 867 N N . ARG A 1 115 ? -14.873 2.195 -9.406 1.00 97.25 115 ARG A N 1
ATOM 868 C CA . ARG A 1 115 ? -15.987 2.572 -8.521 1.00 97.25 115 ARG A CA 1
ATOM 869 C C . ARG A 1 115 ? -16.087 1.620 -7.340 1.00 97.25 115 ARG A C 1
ATOM 871 O O . ARG A 1 115 ? -16.391 2.079 -6.241 1.00 97.25 115 ARG A O 1
ATOM 878 N N . GLU A 1 116 ? -15.821 0.333 -7.530 1.00 97.81 116 GLU A N 1
ATOM 879 C CA . GLU A 1 116 ? -15.725 -0.616 -6.418 1.00 97.81 116 GLU A CA 1
ATOM 880 C C . GLU A 1 116 ? -14.538 -0.304 -5.502 1.00 97.81 116 GLU A C 1
ATOM 882 O O . GLU A 1 116 ? -14.702 -0.306 -4.280 1.00 97.81 116 GLU A O 1
ATOM 887 N N . ALA A 1 117 ? -13.384 0.082 -6.053 1.00 97.44 117 ALA A N 1
ATOM 888 C CA . ALA A 1 117 ? -12.249 0.557 -5.262 1.00 97.44 117 ALA A CA 1
ATOM 889 C C . ALA A 1 117 ? -12.644 1.779 -4.410 1.00 97.44 117 ALA A C 1
ATOM 891 O O . ALA A 1 117 ? -12.423 1.793 -3.196 1.00 97.44 117 ALA A O 1
ATOM 892 N N . ALA A 1 118 ? -13.336 2.758 -5.004 1.00 97.88 118 ALA A N 1
ATOM 893 C CA . ALA A 1 118 ? -13.859 3.920 -4.284 1.00 97.88 118 ALA A CA 1
ATOM 894 C C . ALA A 1 118 ? -14.893 3.543 -3.203 1.00 97.88 118 ALA A C 1
ATOM 896 O O . ALA A 1 118 ? -14.837 4.055 -2.082 1.00 97.88 118 ALA A O 1
ATOM 897 N N . ARG A 1 119 ? -15.815 2.612 -3.497 1.00 97.75 119 ARG A N 1
ATOM 898 C CA . ARG A 1 119 ? -16.800 2.106 -2.524 1.00 97.75 119 ARG A CA 1
ATOM 899 C C . ARG A 1 119 ? -16.122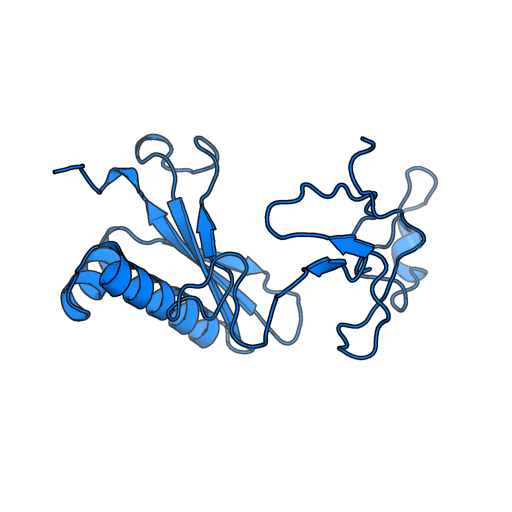 1.436 -1.338 1.00 97.75 119 ARG A C 1
ATOM 901 O O . ARG A 1 119 ? -16.550 1.667 -0.208 1.00 97.75 119 ARG A O 1
ATOM 908 N N . LYS A 1 120 ? -15.097 0.616 -1.575 1.00 97.44 120 LYS A N 1
ATOM 909 C CA . LYS A 1 120 ? -14.326 -0.040 -0.511 1.00 97.44 120 LYS A CA 1
ATOM 910 C C . LYS A 1 120 ? -13.619 0.988 0.367 1.00 97.44 120 LYS A C 1
ATOM 912 O O . LYS A 1 120 ? -13.793 0.936 1.580 1.00 97.44 120 LYS A O 1
ATOM 917 N N . ALA A 1 121 ? -12.928 1.960 -0.234 1.00 97.69 121 ALA A N 1
ATOM 918 C CA . ALA A 1 121 ? -12.244 3.026 0.500 1.00 97.69 121 ALA A CA 1
ATOM 919 C C . ALA A 1 121 ? -13.209 3.802 1.417 1.00 97.69 121 ALA A C 1
ATOM 921 O O . ALA A 1 121 ? -12.956 3.943 2.614 1.00 97.69 121 ALA A O 1
ATOM 922 N N . LEU A 1 122 ? -14.358 4.234 0.882 1.00 97.69 122 LEU A N 1
ATOM 923 C CA . LEU A 1 122 ? -15.376 4.962 1.646 1.00 97.69 122 LEU A CA 1
ATOM 924 C C . LEU A 1 122 ? -16.001 4.104 2.757 1.00 97.69 122 LEU A C 1
ATOM 926 O O . LEU A 1 122 ? -16.194 4.576 3.874 1.00 97.69 122 LEU A O 1
ATOM 930 N N . ARG A 1 123 ? -16.326 2.836 2.474 1.00 97.00 123 ARG A N 1
ATOM 931 C CA . ARG A 1 123 ? -16.914 1.932 3.475 1.00 97.00 123 ARG A CA 1
ATOM 932 C C . ARG A 1 123 ? -15.961 1.683 4.635 1.00 97.00 123 ARG A C 1
ATOM 934 O O . ARG A 1 123 ? -16.405 1.721 5.775 1.00 97.00 123 ARG A O 1
ATOM 941 N N . SER A 1 124 ? -14.677 1.484 4.361 1.00 96.19 124 SER A N 1
ATOM 942 C CA . SER A 1 124 ? -13.680 1.287 5.411 1.00 96.19 124 SER A CA 1
ATOM 943 C C . SER A 1 124 ? -13.416 2.571 6.213 1.00 96.19 124 SER A C 1
ATOM 945 O O . SER A 1 124 ? -13.187 2.493 7.418 1.00 96.19 124 SER A O 1
ATOM 947 N N . ALA A 1 125 ? -13.549 3.757 5.607 1.00 96.75 125 ALA A N 1
ATOM 948 C CA . ALA A 1 125 ? -13.550 5.023 6.347 1.00 96.75 125 ALA A CA 1
ATOM 949 C C . ALA A 1 125 ? -14.769 5.157 7.285 1.00 96.75 125 ALA A C 1
ATOM 951 O O . ALA A 1 125 ? -14.619 5.570 8.432 1.00 96.75 125 ALA A O 1
ATOM 952 N N . ILE A 1 126 ? -15.960 4.742 6.837 1.00 97.25 126 ILE A N 1
ATOM 953 C CA . ILE A 1 126 ? -17.174 4.688 7.671 1.00 97.25 126 ILE A CA 1
ATOM 954 C C . ILE A 1 126 ? -17.017 3.679 8.819 1.00 97.25 126 ILE A C 1
ATOM 956 O O . ILE A 1 126 ? -17.387 3.986 9.950 1.00 97.25 126 ILE A O 1
ATOM 960 N N . GLU A 1 127 ? -16.452 2.495 8.555 1.00 95.56 127 GLU A N 1
ATOM 961 C CA . GLU A 1 127 ? -16.158 1.495 9.595 1.00 95.56 127 GLU A CA 1
ATOM 962 C C . GLU A 1 127 ? -15.169 2.048 10.635 1.00 95.56 127 GLU A C 1
ATOM 964 O O . GLU A 1 127 ? -15.384 1.870 11.833 1.00 95.56 127 GLU A O 1
ATOM 969 N N . TRP A 1 128 ? -14.133 2.776 10.201 1.00 95.19 128 TRP A N 1
ATOM 970 C CA . TRP A 1 128 ? -13.208 3.460 11.107 1.00 95.19 128 TRP A CA 1
ATOM 971 C C . TRP A 1 128 ? -13.900 4.534 11.955 1.00 95.19 128 TRP A C 1
ATOM 973 O O . TRP A 1 128 ? -13.700 4.560 13.167 1.00 95.19 128 TRP A O 1
ATOM 983 N N . LEU A 1 129 ? -14.730 5.392 11.352 1.00 96.38 129 LEU A N 1
ATOM 984 C CA . LEU A 1 129 ? -15.482 6.421 12.078 1.00 96.38 129 LEU A CA 1
ATOM 985 C C . LEU A 1 129 ? -16.410 5.813 13.135 1.00 96.38 129 LEU A C 1
ATOM 987 O O . LEU A 1 129 ? -16.455 6.301 14.261 1.00 96.38 129 LEU A O 1
ATOM 991 N N . GLY A 1 130 ? -17.115 4.731 12.804 1.00 95.88 130 GLY A N 1
ATOM 992 C CA . GLY A 1 130 ? -17.949 4.033 13.781 1.00 95.88 130 GLY A CA 1
ATOM 993 C C . GLY A 1 130 ? -17.125 3.432 14.920 1.00 95.88 130 GLY A C 1
ATOM 994 O O . GLY A 1 130 ? -17.460 3.612 16.087 1.00 95.88 130 GLY A O 1
ATOM 995 N N . ALA A 1 131 ? -16.010 2.772 14.596 1.00 93.38 131 ALA A N 1
ATOM 996 C CA . ALA A 1 131 ? -15.178 2.095 15.589 1.00 93.38 131 ALA A CA 1
ATOM 997 C C . ALA A 1 131 ? -14.405 3.054 16.511 1.00 93.38 131 ALA A C 1
ATOM 999 O O . ALA A 1 131 ? -14.264 2.778 17.698 1.00 93.38 131 ALA A O 1
ATOM 1000 N N . GLU A 1 132 ? -13.887 4.163 15.979 1.00 92.81 132 GLU A N 1
ATOM 1001 C CA . GLU A 1 132 ? -12.935 5.031 16.692 1.00 92.81 132 GLU A CA 1
ATOM 1002 C C . GLU A 1 132 ? -13.515 6.390 17.082 1.00 92.81 132 GLU A C 1
ATOM 1004 O O . GLU A 1 132 ? -12.929 7.081 17.915 1.00 92.81 132 GLU A O 1
ATOM 1009 N N . LYS A 1 133 ? -14.631 6.799 16.469 1.00 94.06 133 LYS A N 1
ATOM 1010 C CA . LYS A 1 133 ? -15.316 8.071 16.749 1.00 94.06 133 LYS A CA 1
ATOM 1011 C C . LYS A 1 133 ? -16.753 7.882 17.236 1.00 94.06 133 LYS A C 1
ATOM 1013 O O . LYS A 1 133 ? -17.420 8.873 17.498 1.00 94.06 133 LYS A O 1
ATOM 1018 N N . GLY A 1 134 ? -17.220 6.636 17.367 1.00 95.06 134 GLY A N 1
ATOM 1019 C CA . GLY A 1 134 ? -18.534 6.313 17.928 1.00 95.06 134 GLY A CA 1
ATOM 1020 C C . GLY A 1 134 ? -19.721 6.775 17.081 1.00 95.06 134 GLY A C 1
ATOM 1021 O O . GLY A 1 134 ? -20.828 6.850 17.600 1.00 95.06 134 GLY A O 1
ATOM 1022 N N . LEU A 1 135 ? -19.502 7.103 15.803 1.00 97.12 135 LEU A N 1
ATOM 1023 C CA . LEU A 1 135 ? -20.565 7.583 14.922 1.00 97.12 135 LEU A CA 1
ATOM 1024 C C . LEU A 1 135 ? -21.461 6.438 14.452 1.00 97.12 135 LEU A C 1
ATOM 1026 O O . LEU A 1 135 ? -20.975 5.381 14.034 1.00 97.12 135 LEU A O 1
ATOM 1030 N N . GLU A 1 136 ? -22.768 6.689 14.396 1.00 97.94 136 GLU A N 1
ATOM 1031 C CA . GLU A 1 136 ? -23.677 5.791 13.695 1.00 97.94 136 GLU A CA 1
ATOM 1032 C C . GLU A 1 136 ? -23.332 5.750 12.205 1.00 97.94 136 GLU A C 1
ATOM 1034 O O . GLU A 1 136 ? -22.855 6.720 11.605 1.00 97.94 136 GLU A O 1
ATOM 1039 N N . ARG A 1 137 ? -23.616 4.622 11.550 1.00 97.31 137 ARG A N 1
ATOM 1040 C CA . ARG A 1 137 ? -23.223 4.417 10.145 1.00 97.31 137 ARG A CA 1
ATOM 1041 C C . ARG A 1 137 ? -23.759 5.512 9.211 1.00 97.31 137 ARG A C 1
ATOM 1043 O O . ARG A 1 137 ? -23.078 5.894 8.259 1.00 97.31 137 ARG A O 1
ATOM 1050 N N . SER A 1 138 ? -24.974 6.003 9.460 1.00 98.06 138 SER A N 1
ATOM 1051 C CA . SER A 1 138 ? -25.576 7.106 8.701 1.00 98.06 138 SER A CA 1
ATOM 1052 C C . SER A 1 138 ? -24.895 8.447 8.968 1.00 98.06 138 SER A C 1
ATOM 1054 O O . SER A 1 138 ? -24.714 9.224 8.035 1.00 98.06 138 SER A O 1
ATOM 1056 N N . GLU A 1 139 ? -24.488 8.711 10.208 1.00 98.25 139 GLU A N 1
ATOM 1057 C CA . GLU A 1 139 ? -23.782 9.937 10.592 1.00 98.25 139 GLU A CA 1
ATOM 1058 C C . GLU A 1 139 ? -22.390 9.971 9.973 1.00 98.25 139 GLU A C 1
ATOM 1060 O O . GLU A 1 139 ? -22.032 10.950 9.324 1.00 98.25 139 GLU A O 1
ATOM 1065 N N . ALA A 1 140 ? -21.653 8.864 10.070 1.00 98.12 140 ALA A N 1
ATOM 1066 C CA . ALA A 1 140 ? -20.359 8.699 9.423 1.00 98.12 140 ALA A CA 1
ATOM 1067 C C . ALA A 1 140 ? -20.453 8.899 7.901 1.00 98.12 140 ALA A C 1
ATOM 1069 O O . ALA A 1 140 ? -19.625 9.596 7.319 1.00 98.12 140 ALA A O 1
ATOM 1070 N N . TYR A 1 141 ? -21.487 8.350 7.253 1.00 98.06 141 TYR A N 1
ATOM 1071 C CA . TYR A 1 141 ? -21.729 8.564 5.824 1.00 98.06 141 TYR A CA 1
ATOM 1072 C C . TYR A 1 141 ? -21.976 10.043 5.482 1.00 98.06 141 TYR A C 1
ATOM 1074 O O . TYR A 1 141 ? -21.371 10.562 4.542 1.00 98.06 141 TYR A O 1
ATOM 1082 N N . MET A 1 142 ? -22.832 10.731 6.247 1.00 98.19 142 MET A N 1
ATOM 1083 C CA . MET A 1 142 ? -23.091 12.164 6.056 1.00 98.19 142 MET A CA 1
ATOM 1084 C C . MET A 1 142 ? -21.823 12.995 6.262 1.00 98.19 142 MET A C 1
ATOM 1086 O O . MET A 1 142 ? -21.533 13.872 5.452 1.00 98.19 142 MET A O 1
ATOM 1090 N N . LEU A 1 143 ? -21.041 12.681 7.298 1.00 97.56 143 LEU A N 1
ATOM 1091 C CA . LEU A 1 143 ? -19.784 13.355 7.613 1.00 97.56 143 LEU A CA 1
ATOM 1092 C C . LEU A 1 143 ? -18.790 13.187 6.455 1.00 97.56 143 LEU A C 1
ATOM 1094 O O . LEU A 1 143 ? -18.295 14.180 5.920 1.00 97.56 143 LEU A O 1
ATOM 1098 N N . CYS A 1 144 ? -18.582 11.952 5.982 1.00 97.69 144 CYS A N 1
ATOM 1099 C CA . CYS A 1 144 ? -17.746 11.675 4.814 1.00 97.69 144 CYS A CA 1
ATOM 1100 C C . CYS A 1 144 ? -18.182 12.470 3.576 1.00 97.69 144 CYS A C 1
ATOM 1102 O O . CYS A 1 144 ? -17.328 12.986 2.866 1.00 97.69 144 CYS A O 1
ATOM 1104 N N . SER A 1 145 ? -19.486 12.628 3.332 1.00 96.94 145 SER A N 1
ATOM 1105 C CA . SER A 1 145 ? -19.984 13.394 2.180 1.00 96.94 145 SER A CA 1
ATOM 1106 C C . SER A 1 145 ? -19.627 14.887 2.215 1.00 96.94 145 SER A C 1
ATOM 1108 O O . SER A 1 145 ? -19.766 15.553 1.189 1.00 96.94 145 SER A O 1
ATOM 1110 N N . VAL A 1 146 ? -19.229 15.424 3.370 1.00 95.31 146 VAL A N 1
ATOM 1111 C CA . VAL A 1 146 ? -18.904 16.847 3.552 1.00 95.31 146 VAL A CA 1
ATOM 1112 C C . VAL A 1 146 ? -17.399 17.075 3.655 1.00 95.31 146 VAL A C 1
ATOM 1114 O O . VAL A 1 146 ? -16.906 18.099 3.185 1.00 95.31 146 VAL A O 1
ATOM 1117 N N . VAL A 1 147 ? -16.670 16.157 4.297 1.00 94.38 147 VAL A N 1
ATOM 1118 C CA . VAL A 1 147 ? -15.266 16.394 4.679 1.00 94.38 147 VAL A CA 1
ATOM 1119 C C . VAL A 1 147 ? -14.271 15.401 4.096 1.00 94.38 147 VAL A C 1
ATOM 1121 O O . VAL A 1 147 ? -13.075 15.649 4.224 1.00 94.38 147 VAL A O 1
ATOM 1124 N N . ALA A 1 148 ? -14.723 14.273 3.542 1.00 95.25 148 ALA A N 1
ATOM 1125 C CA . ALA A 1 148 ? -13.807 13.275 3.011 1.00 95.25 148 ALA A CA 1
ATOM 1126 C C . ALA A 1 148 ? -13.455 13.558 1.550 1.00 95.25 148 ALA A C 1
ATOM 1128 O O . ALA A 1 148 ? -14.315 13.928 0.754 1.00 95.25 148 ALA A O 1
ATOM 1129 N N . ASP A 1 149 ? -12.205 13.277 1.190 1.00 94.62 149 ASP A N 1
ATOM 1130 C CA . ASP A 1 149 ? -11.739 13.307 -0.195 1.00 94.62 149 ASP A CA 1
ATOM 1131 C C . ASP A 1 149 ? -11.455 11.890 -0.688 1.00 94.62 149 ASP A C 1
ATOM 1133 O O . ASP A 1 149 ? -10.772 11.109 -0.021 1.00 94.62 149 ASP A O 1
ATOM 1137 N N . LEU A 1 150 ? -11.938 11.573 -1.891 1.00 95.88 150 LEU A N 1
ATOM 1138 C CA . LEU A 1 150 ? -11.556 10.368 -2.623 1.00 95.88 150 LEU A CA 1
ATOM 1139 C C . LEU A 1 150 ? -10.477 10.717 -3.649 1.00 95.88 150 LEU A C 1
ATOM 1141 O O . LEU A 1 150 ? -10.690 11.537 -4.541 1.00 95.88 150 LEU A O 1
ATOM 1145 N N . LYS A 1 151 ? -9.319 10.070 -3.529 1.00 94.75 151 LYS A N 1
ATOM 1146 C CA . LYS A 1 151 ? -8.119 10.318 -4.332 1.00 94.75 151 LYS A CA 1
ATOM 1147 C C . LYS A 1 151 ? -7.753 9.035 -5.079 1.00 94.75 151 LYS A C 1
ATOM 1149 O O . LYS A 1 151 ? -7.555 7.996 -4.453 1.00 94.75 151 LYS A O 1
ATOM 1154 N N . ILE A 1 152 ? -7.666 9.085 -6.407 1.00 96.44 152 ILE A N 1
ATOM 1155 C CA . ILE A 1 152 ? -7.117 7.970 -7.195 1.00 96.44 152 ILE A CA 1
ATOM 1156 C C . ILE A 1 152 ? -5.600 8.006 -7.015 1.00 96.44 152 ILE A C 1
ATOM 1158 O O . ILE A 1 152 ? -4.973 9.002 -7.369 1.00 96.44 152 ILE A O 1
ATOM 1162 N N . VAL A 1 153 ? -5.024 6.952 -6.439 1.00 94.06 153 VAL A N 1
ATOM 1163 C CA . VAL A 1 153 ? -3.583 6.893 -6.131 1.00 94.06 153 VAL A CA 1
ATOM 1164 C C . VAL A 1 153 ? -2.806 5.994 -7.083 1.00 94.06 153 VAL A C 1
ATOM 1166 O O . VAL A 1 153 ? -1.629 6.238 -7.311 1.00 94.06 153 VAL A O 1
ATOM 1169 N N . GLN A 1 154 ? -3.463 5.001 -7.681 1.00 91.81 154 GLN A N 1
ATOM 1170 C CA . GLN A 1 154 ? -2.921 4.265 -8.819 1.00 91.81 154 GLN A CA 1
ATOM 1171 C C . GLN A 1 154 ? -4.060 3.868 -9.758 1.00 91.81 154 GLN A C 1
ATOM 1173 O O . GLN A 1 154 ? -5.171 3.564 -9.309 1.00 91.81 154 GLN A O 1
ATOM 1178 N N . ALA A 1 155 ? -3.779 3.901 -11.061 1.00 94.56 155 ALA A N 1
ATOM 1179 C CA . ALA A 1 155 ? -4.720 3.482 -12.095 1.00 94.56 155 ALA A CA 1
ATOM 1180 C C . ALA A 1 155 ? -4.080 2.655 -13.218 1.00 94.56 155 ALA A C 1
ATOM 1182 O O . ALA A 1 155 ? -4.660 2.529 -14.297 1.00 94.56 155 ALA A O 1
ATOM 1183 N N . VAL A 1 156 ? -2.871 2.144 -12.978 1.00 92.62 156 VAL A N 1
ATOM 1184 C CA . VAL A 1 156 ? -2.049 1.462 -13.989 1.00 92.62 156 VAL A CA 1
ATOM 1185 C C . VAL A 1 156 ? -1.570 0.078 -13.539 1.00 92.62 156 VAL A C 1
ATOM 1187 O O . VAL A 1 156 ? -1.079 -0.680 -14.373 1.00 92.62 156 VAL A O 1
ATOM 1190 N N . ASP A 1 157 ? -1.792 -0.298 -12.273 1.00 89.12 157 ASP A N 1
ATOM 1191 C CA . ASP A 1 157 ? -1.348 -1.582 -11.715 1.00 89.12 157 ASP A CA 1
ATOM 1192 C C . ASP A 1 157 ? -2.388 -2.675 -11.972 1.00 89.12 157 ASP A C 1
ATOM 1194 O O . ASP A 1 157 ? -3.154 -3.100 -11.101 1.00 89.12 157 ASP A O 1
ATOM 1198 N N . MET A 1 158 ? -2.448 -3.135 -13.218 1.00 87.31 158 MET A N 1
ATOM 1199 C CA . MET A 1 158 ? -3.475 -4.083 -13.637 1.00 87.31 158 MET A CA 1
ATOM 1200 C C . MET A 1 158 ? -3.397 -5.420 -12.863 1.00 87.31 158 MET A C 1
ATOM 1202 O O . MET A 1 158 ? -2.314 -5.969 -12.666 1.00 87.31 158 MET A O 1
ATOM 1206 N N . PRO A 1 159 ? -4.544 -6.001 -12.457 1.00 92.62 159 PRO A N 1
ATOM 1207 C CA . PRO A 1 159 ? -5.893 -5.588 -12.832 1.00 92.62 159 PRO A CA 1
ATOM 1208 C C . PRO A 1 159 ? -6.548 -4.591 -11.868 1.00 92.62 159 PRO A C 1
ATOM 1210 O O . PRO A 1 159 ? -7.713 -4.287 -12.078 1.00 92.62 159 PRO A O 1
ATOM 1213 N N . HIS A 1 160 ? -5.878 -4.131 -10.809 1.00 94.19 160 HIS A N 1
ATOM 1214 C CA . HIS A 1 160 ? -6.531 -3.404 -9.720 1.00 94.19 160 HIS A CA 1
ATOM 1215 C C . HIS A 1 160 ? -6.276 -1.899 -9.797 1.00 94.19 160 HIS A C 1
ATOM 1217 O O . HIS A 1 160 ? -5.162 -1.461 -10.029 1.00 94.19 160 HIS A O 1
ATOM 1223 N N . TYR A 1 161 ? -7.294 -1.105 -9.492 1.00 96.50 161 TYR A N 1
ATOM 1224 C CA . TYR A 1 161 ? -7.211 0.324 -9.212 1.00 96.50 161 TYR A CA 1
ATOM 1225 C C . TYR A 1 161 ? -7.076 0.567 -7.709 1.00 96.50 161 TYR A C 1
ATOM 1227 O O . TYR A 1 161 ? -7.608 -0.198 -6.899 1.00 96.50 161 TYR A O 1
ATOM 1235 N N . GLY A 1 162 ? -6.418 1.667 -7.337 1.00 96.19 162 GLY A N 1
ATOM 1236 C CA . GLY A 1 162 ? -6.246 2.088 -5.951 1.00 96.19 162 GLY A CA 1
ATOM 1237 C C . GLY A 1 162 ? -6.862 3.454 -5.722 1.00 96.19 162 GLY A C 1
ATOM 1238 O O . GLY A 1 162 ? -6.462 4.444 -6.339 1.00 96.19 162 GLY A O 1
ATOM 1239 N N . VAL A 1 163 ? -7.820 3.510 -4.801 1.00 97.62 163 VAL A N 1
ATOM 1240 C CA . VAL A 1 163 ? -8.476 4.747 -4.368 1.00 97.62 163 VAL A CA 1
ATOM 1241 C C . VAL A 1 163 ? -8.281 4.903 -2.869 1.00 97.62 163 VAL A C 1
ATOM 1243 O O . VAL A 1 163 ? -8.460 3.950 -2.119 1.00 97.62 163 VAL A O 1
ATOM 1246 N N . VAL A 1 164 ? -7.930 6.099 -2.418 1.00 97.00 164 VAL A N 1
ATOM 1247 C CA . VAL A 1 164 ? -7.804 6.433 -0.999 1.00 97.00 164 VAL A CA 1
ATOM 1248 C C . VAL A 1 164 ? -8.922 7.388 -0.605 1.00 97.00 164 VAL A C 1
ATOM 1250 O O . VAL A 1 164 ? -9.145 8.389 -1.277 1.00 97.00 164 VAL A O 1
ATOM 1253 N N . CYS A 1 165 ? -9.611 7.080 0.492 1.00 96.94 165 CYS A N 1
ATOM 1254 C CA . CYS A 1 165 ? -10.529 7.980 1.178 1.00 96.94 165 CYS A CA 1
ATOM 1255 C C . CYS A 1 165 ? -9.791 8.614 2.358 1.00 96.94 165 CYS A C 1
ATOM 1257 O O . CYS A 1 165 ? -9.301 7.892 3.228 1.00 96.94 165 CYS A O 1
ATOM 1259 N N . THR A 1 166 ? -9.710 9.940 2.403 1.00 95.38 166 THR A N 1
ATOM 1260 C CA . THR A 1 166 ? -9.040 10.675 3.484 1.00 95.38 166 THR A CA 1
ATOM 1261 C C . THR A 1 166 ? -10.033 11.488 4.295 1.00 95.38 166 THR A C 1
ATOM 1263 O O . THR A 1 166 ? -10.907 12.126 3.716 1.00 95.38 166 THR A O 1
ATOM 1266 N N . ILE A 1 167 ? -9.870 11.513 5.616 1.00 95.12 167 ILE A N 1
ATOM 1267 C CA . ILE A 1 167 ? -10.646 12.344 6.540 1.00 95.12 167 ILE A CA 1
ATOM 1268 C C . ILE A 1 167 ? -9.671 13.245 7.311 1.00 95.12 167 ILE A C 1
ATOM 1270 O O . ILE A 1 167 ? -8.766 12.717 7.965 1.00 95.12 167 ILE A O 1
ATOM 1274 N N . PRO A 1 168 ? -9.829 14.580 7.275 1.00 93.44 168 PRO A N 1
ATOM 1275 C CA . PRO A 1 168 ? -8.993 15.485 8.056 1.00 93.44 168 PRO A CA 1
ATOM 1276 C C . PRO A 1 168 ? -9.216 15.267 9.554 1.00 93.44 168 PRO A C 1
ATOM 1278 O O . PRO A 1 168 ? -10.347 15.288 10.028 1.00 93.44 168 PRO A O 1
ATOM 1281 N N . LEU A 1 169 ? -8.141 15.083 10.318 1.00 91.88 169 LEU A N 1
ATOM 1282 C CA . LEU A 1 169 ? -8.215 14.841 11.759 1.00 91.88 169 LEU A CA 1
ATOM 1283 C C . LEU A 1 169 ? -8.496 16.116 12.562 1.00 91.88 169 LEU A C 1
ATOM 1285 O O . LEU A 1 169 ? -9.069 16.017 13.641 1.00 91.88 169 LEU A O 1
ATOM 1289 N N . GLY A 1 170 ? -8.165 17.300 12.036 1.00 90.31 170 GLY A N 1
ATOM 1290 C CA . GLY A 1 170 ? -8.406 18.580 12.713 1.00 90.31 170 GLY A CA 1
ATOM 1291 C C . GLY A 1 170 ? -9.880 18.980 12.858 1.00 90.31 170 GLY A C 1
ATOM 1292 O O . GLY A 1 170 ? -10.163 20.001 13.471 1.00 90.31 170 GLY A O 1
ATOM 1293 N N . ILE A 1 171 ? -10.819 18.207 12.300 1.00 91.56 171 ILE A N 1
ATOM 1294 C CA . ILE A 1 171 ? -12.264 18.425 12.502 1.00 91.56 171 ILE A CA 1
ATOM 1295 C C . ILE A 1 171 ? -12.762 17.839 13.827 1.00 91.56 171 ILE A C 1
ATOM 1297 O O . ILE A 1 171 ? -13.864 18.165 14.259 1.00 91.56 171 ILE A O 1
ATOM 1301 N N . PHE A 1 172 ? -11.985 16.939 14.433 1.00 91.25 172 PHE A N 1
ATOM 1302 C CA . PHE A 1 172 ? -12.299 16.360 15.730 1.00 91.25 172 PHE A CA 1
ATOM 1303 C C . PHE A 1 172 ? -11.637 17.210 16.810 1.00 91.25 172 PHE A C 1
ATOM 1305 O O . PHE A 1 172 ? -10.446 17.507 16.725 1.00 91.25 172 PHE A O 1
ATOM 1312 N N . VAL A 1 173 ? -12.415 17.589 17.816 1.00 85.50 173 VAL A N 1
ATOM 1313 C CA . VAL A 1 173 ? -11.915 18.217 19.039 1.00 85.50 173 VAL A CA 1
ATOM 1314 C C . VAL A 1 173 ? -11.824 17.151 20.124 1.00 85.50 173 VAL A C 1
ATOM 1316 O O . VAL A 1 173 ? -12.639 16.226 20.137 1.00 85.50 173 VAL A O 1
ATOM 1319 N N . ASP A 1 174 ? -10.821 17.255 20.992 1.00 74.38 174 ASP A N 1
ATOM 1320 C CA . ASP A 1 174 ? -10.794 16.461 22.219 1.00 74.38 174 ASP A CA 1
ATOM 1321 C C . ASP A 1 174 ? -11.941 16.941 23.130 1.00 74.38 174 ASP A C 1
ATOM 1323 O O . ASP A 1 174 ? -12.232 18.142 23.161 1.00 74.38 174 ASP A O 1
ATOM 1327 N N . GLU A 1 175 ? -12.614 16.014 23.818 1.00 54.84 175 GLU A N 1
ATOM 1328 C CA . GLU A 1 175 ? -13.575 16.354 24.883 1.00 54.84 175 GLU A CA 1
ATOM 1329 C C . GLU A 1 175 ? -12.874 16.915 26.128 1.00 54.84 175 GLU A C 1
ATOM 1331 O O . GLU A 1 175 ? -11.791 16.397 26.495 1.00 54.84 175 GLU A O 1
#

Secondary structure (DSSP, 8-state):
-PPPEE-TTSEESS--TTSPPSEEE-TT---EE----TTTT---TTS-GGGGGG--GGG-S-EE-PEEETT--TT--SS--TT--S-EEEPPTT-STTGGG--EEEEEEEESSHHHHHHHHHHHHHHHHHHHH---HHHHHHHHHHH-EEEEEES-STT-EEEEEEEEGGGPPP-

Radius of gyration: 19.71 Å; chains: 1; bounding box: 50×45×51 Å

Sequence (175 aa):
MACPHITQSSIHFKWSRKLTPALTVASGTEVTFDLRDGGNNQITPENQATILGSLDFDSMDPGFGPVAVEGAEPGDVLRGRPWVRSPHFVTPRGAQPYADRGQEYAVMGLDADLREAARKALRSAIEWLGAEKGLERSEAYMLCSVVADLKIVQAVDMPHYGVVCTIPLGIFVDE